Protein AF-A0A060Z4B2-F1 (afdb_monomer)

pLDDT: mean 85.45, std 18.19, range [28.41, 98.31]

Radius of gyration: 19.29 Å; Cα contacts (8 Å, |Δi|>4): 105; chains: 1; bounding box: 52×43×46 Å

Structure (mmCIF, N/CA/C/O backbone):
data_AF-A0A060Z4B2-F1
#
_entry.id   AF-A0A060Z4B2-F1
#
loop_
_atom_site.group_PDB
_atom_site.id
_atom_site.type_symbol
_atom_site.label_atom_id
_atom_site.label_alt_id
_atom_site.label_comp_id
_atom_site.label_asym_id
_atom_site.label_entity_id
_atom_site.label_seq_id
_atom_site.pdbx_PDB_ins_code
_atom_site.Cartn_x
_atom_site.Cartn_y
_atom_site.Cartn_z
_atom_site.occupancy
_atom_site.B_iso_or_equiv
_atom_site.auth_seq_id
_atom_site.auth_comp_id
_atom_site.auth_asym_id
_atom_site.auth_atom_id
_atom_site.pdbx_PDB_model_num
ATOM 1 N N . LEU A 1 1 ? -1.018 -20.089 -3.633 1.00 40.84 1 LEU A N 1
ATOM 2 C CA . LEU A 1 1 ? -1.561 -18.745 -3.325 1.00 40.84 1 LEU A CA 1
ATOM 3 C C . LEU A 1 1 ? -2.873 -18.475 -4.065 1.00 40.84 1 LEU A C 1
ATOM 5 O O . LEU A 1 1 ? -3.858 -18.215 -3.395 1.00 40.84 1 LEU A O 1
ATOM 9 N N . PHE A 1 2 ? -2.927 -18.640 -5.394 1.00 32.12 2 PHE A N 1
ATOM 10 C CA . PHE A 1 2 ? -4.168 -18.515 -6.182 1.00 32.12 2 PHE A CA 1
ATOM 11 C C . PHE A 1 2 ? -5.343 -19.330 -5.657 1.00 32.12 2 PHE A C 1
ATOM 13 O O . PHE A 1 2 ? -6.382 -18.776 -5.331 1.00 32.12 2 PHE A O 1
ATOM 20 N N . LEU A 1 3 ? -5.142 -20.640 -5.493 1.00 32.97 3 LEU A N 1
ATOM 21 C CA . LEU A 1 3 ? -6.182 -21.538 -4.997 1.00 32.97 3 LEU A CA 1
ATOM 22 C C . LEU A 1 3 ? -6.679 -21.162 -3.592 1.00 32.97 3 LEU A C 1
ATOM 24 O O . LEU A 1 3 ? -7.850 -21.342 -3.301 1.00 32.97 3 LEU A O 1
ATOM 28 N N . LEU A 1 4 ? -5.833 -20.584 -2.736 1.00 36.91 4 LEU A N 1
ATOM 29 C CA . LEU A 1 4 ? -6.215 -20.188 -1.374 1.00 36.91 4 LEU A CA 1
ATOM 30 C C . LEU A 1 4 ? -7.087 -18.926 -1.352 1.00 36.91 4 LEU A C 1
ATOM 32 O O . LEU A 1 4 ? -8.043 -18.852 -0.582 1.00 36.91 4 LEU A O 1
ATOM 36 N N . VAL A 1 5 ? -6.797 -17.966 -2.232 1.00 39.81 5 VAL A N 1
ATOM 37 C CA . VAL A 1 5 ? -7.572 -16.725 -2.366 1.00 39.81 5 VAL A CA 1
ATOM 38 C C . VAL A 1 5 ? -8.927 -17.001 -3.026 1.00 39.81 5 VAL A C 1
ATOM 40 O O . VAL A 1 5 ? -9.944 -16.480 -2.573 1.00 39.81 5 VAL A O 1
ATOM 43 N N . THR A 1 6 ? -8.974 -17.884 -4.031 1.00 36.22 6 THR A N 1
ATOM 44 C CA . THR A 1 6 ? -10.234 -18.300 -4.667 1.00 36.22 6 THR A CA 1
ATOM 45 C C . THR A 1 6 ? -11.096 -19.155 -3.730 1.00 36.22 6 THR A C 1
ATOM 47 O O . THR A 1 6 ? -12.304 -18.950 -3.674 1.00 36.22 6 THR A O 1
ATOM 50 N N . VAL A 1 7 ? -10.510 -20.054 -2.927 1.00 34.16 7 VAL A N 1
ATOM 51 C CA . VAL A 1 7 ? -11.268 -20.863 -1.948 1.00 34.16 7 VAL A CA 1
ATOM 52 C C . VAL A 1 7 ? -11.866 -20.000 -0.827 1.00 34.16 7 VAL A C 1
ATOM 54 O O . VAL A 1 7 ? -13.006 -20.239 -0.433 1.00 34.16 7 VAL A O 1
ATOM 57 N N . CYS A 1 8 ? -11.174 -18.950 -0.365 1.00 35.44 8 CYS A N 1
ATOM 58 C CA . CYS A 1 8 ? -11.722 -18.029 0.645 1.00 35.44 8 CYS A CA 1
ATOM 59 C C . CYS A 1 8 ? -12.864 -17.136 0.126 1.00 35.44 8 CYS A C 1
ATOM 61 O O . CYS A 1 8 ? -13.645 -16.633 0.925 1.00 35.44 8 CYS A O 1
ATOM 63 N N . LEU A 1 9 ? -12.981 -16.932 -1.191 1.00 37.50 9 LEU A N 1
ATOM 64 C CA . LEU A 1 9 ? -14.121 -16.227 -1.796 1.00 37.50 9 LEU A CA 1
ATOM 65 C C . LEU A 1 9 ? -15.380 -17.111 -1.889 1.00 37.50 9 LEU A C 1
ATOM 67 O O . LEU A 1 9 ? -16.488 -16.584 -1.916 1.00 37.50 9 LEU A O 1
ATOM 71 N N . TRP A 1 10 ? -15.218 -18.438 -1.923 1.00 28.41 10 TRP A N 1
ATOM 72 C CA . TRP A 1 10 ? -16.316 -19.403 -2.088 1.00 28.41 10 TRP A CA 1
ATOM 73 C C . TRP A 1 10 ? -16.794 -20.030 -0.777 1.00 28.41 10 TRP A C 1
ATOM 75 O O . TRP A 1 10 ? -17.975 -20.342 -0.622 1.00 28.41 10 TRP A O 1
ATOM 85 N N . VAL A 1 11 ? -15.896 -20.200 0.189 1.00 30.95 11 VAL A N 1
ATOM 86 C CA . VAL A 1 11 ? -16.231 -20.648 1.540 1.00 30.95 11 VAL A CA 1
ATOM 87 C C . VAL A 1 11 ? -16.300 -19.397 2.406 1.00 30.95 11 VAL A C 1
ATOM 89 O O . VAL A 1 11 ? -15.357 -18.621 2.385 1.00 30.95 11 VAL A O 1
ATOM 92 N N . LYS A 1 12 ? -17.380 -19.189 3.172 1.00 37.91 12 LYS A N 1
ATOM 93 C CA . LYS A 1 12 ? -17.556 -18.097 4.162 1.00 37.91 12 LYS A CA 1
ATOM 94 C C . LYS A 1 12 ? -16.537 -18.165 5.327 1.00 37.91 12 LYS A C 1
ATOM 96 O O . LYS A 1 12 ? -16.903 -18.071 6.495 1.00 37.91 12 LYS A O 1
ATOM 101 N N . LEU A 1 13 ? -15.265 -18.391 5.031 1.00 40.25 13 LEU A N 1
ATOM 102 C CA . LEU A 1 13 ? -14.133 -18.274 5.931 1.00 40.25 13 LEU A CA 1
ATOM 103 C C . LEU A 1 13 ? -13.640 -16.823 5.871 1.00 40.25 13 LEU A C 1
ATOM 105 O O . LEU A 1 13 ? -13.648 -16.220 4.796 1.00 40.25 13 LEU A O 1
ATOM 109 N N . PRO A 1 14 ? -13.216 -16.230 6.996 1.00 45.69 14 PRO A N 1
ATOM 110 C CA . PRO A 1 14 ? -12.695 -14.873 6.988 1.00 45.69 14 PRO A CA 1
ATOM 111 C C . PRO A 1 14 ? -11.425 -14.815 6.125 1.00 45.69 14 PRO A C 1
ATOM 113 O O . PRO A 1 14 ? -10.350 -15.245 6.542 1.00 45.69 14 PRO A O 1
ATOM 116 N N . VAL A 1 15 ? -11.566 -14.237 4.924 1.00 53.16 15 VAL A N 1
ATOM 117 C CA . VAL A 1 15 ? -10.529 -13.979 3.898 1.00 53.16 15 VAL A CA 1
ATOM 118 C C . VAL A 1 15 ? -9.260 -13.340 4.489 1.00 53.16 15 VAL A C 1
ATOM 120 O O . VAL A 1 15 ? -8.165 -13.455 3.943 1.00 53.16 15 VAL A O 1
ATOM 123 N N . PHE A 1 16 ? -9.389 -12.700 5.649 1.00 49.31 16 PHE A N 1
ATOM 124 C CA . PHE A 1 16 ? -8.360 -11.908 6.314 1.00 49.31 16 PHE A CA 1
ATOM 125 C C . PHE A 1 16 ? -7.157 -12.706 6.832 1.00 49.31 16 PHE A C 1
ATOM 127 O O . PHE A 1 16 ? -6.102 -12.115 7.035 1.00 49.31 16 PHE A O 1
ATOM 134 N N . CYS A 1 17 ? -7.273 -14.026 7.015 1.00 48.47 17 CYS A N 1
ATOM 135 C CA . CYS A 1 17 ? -6.160 -14.866 7.482 1.00 48.47 17 CYS A CA 1
ATOM 136 C C . CYS A 1 17 ? -5.152 -15.227 6.368 1.00 48.47 17 CYS A C 1
ATOM 138 O O . CYS A 1 17 ? -4.043 -15.668 6.662 1.00 48.47 17 CYS A O 1
ATOM 140 N N . CYS A 1 18 ? -5.502 -15.025 5.092 1.00 59.84 18 CYS A N 1
ATOM 141 C CA . CYS A 1 18 ? -4.702 -15.483 3.947 1.00 59.84 18 CYS A CA 1
ATOM 142 C C . CYS A 1 18 ? -4.206 -14.344 3.040 1.00 59.84 18 CYS A C 1
ATOM 144 O O . CYS A 1 18 ? -3.914 -14.565 1.863 1.00 59.84 18 CYS A O 1
ATOM 146 N N . LEU A 1 19 ? -4.126 -13.124 3.573 1.00 70.75 19 LEU A N 1
ATOM 147 C CA . LEU A 1 19 ? -3.601 -11.960 2.861 1.00 70.75 19 LEU A CA 1
ATOM 148 C C . LEU A 1 19 ? -2.066 -11.915 2.934 1.00 70.75 19 LEU A C 1
ATOM 150 O O . LEU A 1 19 ? -1.449 -12.570 3.768 1.00 70.75 19 LEU A O 1
ATOM 154 N N . GLY A 1 20 ? -1.444 -11.151 2.030 1.00 77.50 20 GLY A N 1
ATOM 155 C CA . GLY A 1 20 ? 0.018 -11.116 1.878 1.00 77.50 20 GLY A CA 1
ATOM 156 C C . GLY A 1 20 ? 0.795 -10.549 3.075 1.00 77.50 20 GLY A C 1
ATOM 157 O O . GLY A 1 20 ? 2.000 -10.759 3.149 1.00 77.50 20 GLY A O 1
ATOM 158 N N . ASP A 1 21 ? 0.121 -9.865 4.004 1.00 86.31 21 ASP A N 1
ATOM 159 C CA . ASP A 1 21 ? 0.683 -9.366 5.262 1.00 86.31 21 ASP A CA 1
ATOM 160 C C . ASP A 1 21 ? -0.133 -9.908 6.446 1.00 86.31 21 ASP A C 1
ATOM 162 O O . ASP A 1 21 ? -1.367 -9.889 6.422 1.00 86.31 21 ASP A O 1
ATOM 166 N N . SER A 1 22 ? 0.549 -10.382 7.493 1.00 87.06 22 SER A N 1
ATOM 167 C CA . SER A 1 22 ? -0.085 -11.017 8.658 1.00 87.06 22 SER A CA 1
ATOM 168 C C . SER A 1 22 ? -0.917 -10.057 9.513 1.00 87.06 22 SER A C 1
ATOM 170 O O . SER A 1 22 ? -1.728 -10.504 10.326 1.00 87.06 22 SER A O 1
ATOM 172 N N . ARG A 1 23 ? -0.755 -8.744 9.325 1.00 87.62 23 ARG A N 1
ATOM 173 C CA . ARG A 1 23 ? -1.467 -7.692 10.063 1.00 87.62 23 ARG A CA 1
ATOM 174 C C . ARG A 1 23 ? -2.676 -7.164 9.304 1.00 87.62 23 ARG A C 1
ATOM 176 O O . ARG A 1 23 ? -3.317 -6.225 9.760 1.00 87.62 23 ARG A O 1
ATOM 183 N N . ALA A 1 24 ? -3.051 -7.770 8.179 1.00 86.88 24 ALA A N 1
ATOM 184 C CA . ALA A 1 24 ? -4.198 -7.308 7.402 1.00 86.88 24 ALA A CA 1
ATOM 185 C C . ALA A 1 24 ? -5.521 -7.268 8.204 1.00 86.88 24 ALA A C 1
ATOM 187 O O . ALA A 1 24 ? -6.419 -6.507 7.856 1.00 86.88 24 ALA A O 1
ATOM 188 N N . ASN A 1 25 ? -5.632 -8.047 9.290 1.00 88.88 25 ASN A N 1
ATOM 189 C CA . ASN A 1 25 ? -6.767 -8.052 10.223 1.00 88.88 25 ASN A CA 1
ATOM 190 C C . ASN A 1 25 ? -6.600 -7.093 11.427 1.00 88.88 25 ASN A C 1
ATOM 192 O O . ASN A 1 25 ? -7.391 -7.157 12.357 1.00 88.88 25 ASN A O 1
ATOM 196 N N . GLU A 1 26 ? -5.582 -6.232 11.479 1.00 90.25 26 GLU A N 1
ATOM 197 C CA . GLU A 1 26 ? -5.300 -5.425 12.679 1.00 90.25 26 GLU A CA 1
ATOM 198 C C . GLU A 1 26 ? -6.432 -4.449 13.016 1.00 90.25 26 GLU A C 1
ATOM 200 O O . GLU A 1 26 ? -6.881 -4.409 14.157 1.00 90.25 26 GLU A O 1
ATOM 205 N N . HIS A 1 27 ? -6.959 -3.723 12.028 1.00 89.69 27 HIS A N 1
ATOM 206 C CA . HIS A 1 27 ? -8.150 -2.890 12.191 1.00 89.69 27 HIS A CA 1
ATOM 207 C C . HIS A 1 27 ? -8.994 -2.862 10.911 1.00 89.69 27 HIS A C 1
ATOM 209 O O . HIS A 1 27 ? -8.518 -3.177 9.818 1.00 89.69 27 HIS A O 1
ATOM 215 N N . LEU A 1 28 ? -10.257 -2.439 11.032 1.00 90.12 28 LEU A N 1
ATOM 216 C CA . LEU A 1 28 ? -11.242 -2.490 9.939 1.00 90.12 28 LEU A CA 1
ATOM 217 C C . LEU A 1 28 ? -10.811 -1.728 8.670 1.00 90.12 28 LEU A C 1
ATOM 219 O O . LEU A 1 28 ? -11.155 -2.132 7.563 1.00 90.12 28 LEU A O 1
ATOM 223 N N . GLY A 1 29 ? -10.036 -0.649 8.819 1.00 89.06 29 GLY A N 1
ATOM 224 C CA . GLY A 1 29 ? -9.513 0.128 7.691 1.00 89.06 29 GLY A CA 1
ATOM 225 C C . GLY A 1 29 ? -8.481 -0.642 6.861 1.00 89.06 29 GLY A C 1
ATOM 226 O O . GLY A 1 29 ? -8.557 -0.624 5.634 1.00 89.06 29 GLY A O 1
ATOM 227 N N . MET A 1 30 ? -7.576 -1.385 7.511 1.00 89.88 30 MET A N 1
ATOM 228 C CA . MET A 1 30 ? -6.622 -2.261 6.813 1.00 89.88 30 MET A CA 1
ATOM 229 C C . MET A 1 30 ? -7.347 -3.360 6.051 1.00 89.88 30 MET A C 1
ATOM 231 O O . MET A 1 30 ? -7.079 -3.582 4.871 1.00 89.88 30 MET A O 1
ATOM 235 N N . ILE A 1 31 ? -8.326 -3.988 6.699 1.00 90.31 31 ILE A N 1
ATOM 236 C CA . ILE A 1 31 ? -9.165 -5.004 6.074 1.00 90.31 31 ILE A CA 1
ATOM 237 C C . ILE A 1 31 ? -9.818 -4.465 4.790 1.00 90.31 31 ILE A C 1
ATOM 239 O O . ILE A 1 31 ? -9.761 -5.121 3.743 1.00 90.31 31 ILE A O 1
ATOM 243 N N . ALA A 1 32 ? -10.423 -3.276 4.861 1.00 90.50 32 ALA A N 1
ATOM 244 C CA . ALA A 1 32 ? -11.076 -2.642 3.721 1.00 90.50 32 ALA A CA 1
ATOM 245 C C . ALA A 1 32 ? -10.091 -2.381 2.568 1.00 90.50 32 ALA A C 1
ATOM 247 O O . ALA A 1 32 ? -10.373 -2.771 1.435 1.00 90.50 32 ALA A O 1
ATOM 248 N N . LEU A 1 33 ? -8.914 -1.805 2.847 1.00 91.88 33 LEU A N 1
ATOM 249 C CA . LEU A 1 33 ? -7.896 -1.521 1.826 1.00 91.88 33 LEU A CA 1
ATOM 250 C C . LEU A 1 33 ? -7.330 -2.794 1.183 1.00 91.88 33 LEU A C 1
ATOM 252 O O . LEU A 1 33 ? -7.224 -2.871 -0.042 1.00 91.88 33 LEU A O 1
ATOM 256 N N . HIS A 1 34 ? -7.020 -3.821 1.976 1.00 91.12 34 HIS A N 1
ATOM 257 C CA . HIS A 1 34 ? -6.568 -5.103 1.433 1.00 91.12 34 HIS A CA 1
ATOM 258 C C . HIS A 1 34 ? -7.638 -5.763 0.554 1.00 91.12 34 HIS A C 1
ATOM 260 O O . HIS A 1 34 ? -7.323 -6.291 -0.514 1.00 91.12 34 HIS A O 1
ATOM 266 N N . THR A 1 35 ? -8.904 -5.711 0.979 1.00 89.88 35 THR A N 1
ATOM 267 C CA . THR A 1 35 ? -10.029 -6.259 0.207 1.00 89.88 35 THR A CA 1
ATOM 268 C C . THR A 1 35 ? -10.232 -5.490 -1.097 1.00 89.88 35 THR A C 1
ATOM 270 O O . THR A 1 35 ? -10.461 -6.109 -2.136 1.00 89.88 35 THR A O 1
ATOM 273 N N . LEU A 1 36 ? -10.099 -4.161 -1.069 1.00 93.44 36 LEU A N 1
ATOM 274 C CA . LEU A 1 36 ? -10.180 -3.309 -2.255 1.00 93.44 36 LEU A CA 1
ATOM 275 C C . LEU A 1 36 ? -9.119 -3.695 -3.291 1.00 93.44 36 LEU A C 1
ATOM 277 O O . LEU A 1 36 ? -9.459 -3.965 -4.440 1.00 93.44 36 LEU A O 1
ATOM 281 N N . PHE A 1 37 ? -7.849 -3.788 -2.889 1.00 93.38 37 PHE A N 1
ATOM 282 C CA . PHE A 1 37 ? -6.772 -4.143 -3.816 1.00 93.38 37 PHE A CA 1
ATOM 283 C C . PHE A 1 37 ? -6.863 -5.578 -4.332 1.00 93.38 37 PHE A C 1
ATOM 285 O O . PHE A 1 37 ? -6.507 -5.837 -5.481 1.00 93.38 37 PHE A O 1
ATOM 292 N N . LEU A 1 38 ? -7.386 -6.502 -3.524 1.00 93.19 38 LEU A N 1
ATOM 293 C CA . LEU A 1 38 ? -7.689 -7.853 -3.985 1.00 93.19 38 LEU A CA 1
ATOM 294 C C . LEU A 1 38 ? -8.777 -7.849 -5.072 1.00 93.19 38 LEU A C 1
ATOM 296 O O . LEU A 1 38 ? -8.619 -8.502 -6.105 1.00 93.19 38 LEU A O 1
ATOM 300 N N . ARG A 1 39 ? -9.876 -7.115 -4.854 1.00 94.38 39 ARG A N 1
ATOM 301 C CA . ARG A 1 39 ? -10.962 -6.989 -5.839 1.00 94.38 39 ARG A CA 1
ATOM 302 C C . ARG A 1 39 ? -10.464 -6.336 -7.126 1.00 94.38 39 ARG A C 1
ATOM 304 O O . ARG A 1 39 ? -10.778 -6.834 -8.202 1.00 94.38 39 ARG A O 1
ATOM 311 N N . GLU A 1 40 ? -9.649 -5.289 -7.019 1.00 96.94 40 GLU A N 1
ATOM 312 C CA . GLU A 1 40 ? -9.087 -4.612 -8.189 1.00 96.94 40 GLU A CA 1
ATOM 313 C C . GLU A 1 40 ? -8.141 -5.518 -8.981 1.00 96.94 40 GLU A C 1
ATOM 315 O O . GLU A 1 40 ? -8.236 -5.581 -10.204 1.00 96.94 40 GLU A O 1
ATOM 320 N N . HIS A 1 41 ? -7.301 -6.306 -8.307 1.00 96.56 41 HIS A N 1
ATOM 321 C CA . HIS A 1 41 ? -6.483 -7.313 -8.979 1.00 96.56 41 HIS A CA 1
ATOM 322 C C . HIS A 1 41 ? -7.340 -8.306 -9.782 1.00 96.56 41 HIS A C 1
ATOM 324 O O . HIS A 1 41 ? -7.055 -8.561 -10.950 1.00 96.56 41 HIS A O 1
ATOM 330 N N . ASN A 1 42 ? -8.421 -8.827 -9.193 1.00 95.88 42 ASN A N 1
ATOM 331 C CA . ASN A 1 42 ? -9.319 -9.761 -9.881 1.00 95.88 42 ASN A CA 1
ATOM 332 C C . ASN A 1 42 ? -10.085 -9.098 -11.040 1.00 95.88 42 ASN A C 1
ATOM 334 O O . ASN A 1 42 ? -10.309 -9.736 -12.075 1.00 95.88 42 ASN A O 1
ATOM 338 N N . ARG A 1 43 ? -10.458 -7.819 -10.893 1.00 97.94 43 ARG A N 1
ATOM 339 C CA . ARG A 1 43 ? -11.051 -7.026 -11.976 1.00 97.94 43 ARG A CA 1
ATOM 340 C C . ARG A 1 43 ? -10.065 -6.899 -13.137 1.00 97.94 43 ARG A C 1
ATOM 342 O O . ARG A 1 43 ? -10.428 -7.215 -14.264 1.00 97.94 43 ARG A O 1
ATOM 349 N N . LEU A 1 44 ? -8.809 -6.539 -12.857 1.00 97.75 44 LEU A N 1
ATOM 350 C CA . LEU A 1 44 ? -7.745 -6.443 -13.863 1.00 97.75 44 LEU A CA 1
ATOM 351 C C . LEU A 1 44 ? -7.486 -7.780 -14.562 1.00 97.75 44 LEU A C 1
ATOM 353 O O . LEU A 1 44 ? -7.395 -7.804 -15.783 1.00 97.75 44 LEU A O 1
ATOM 357 N N . VAL A 1 45 ? -7.416 -8.894 -13.825 1.00 97.81 45 VAL A N 1
ATOM 358 C CA . VAL A 1 45 ? -7.291 -10.238 -14.420 1.00 97.81 45 VAL A CA 1
ATOM 359 C C . VAL A 1 45 ? -8.434 -10.518 -15.401 1.00 97.81 45 VAL A C 1
ATO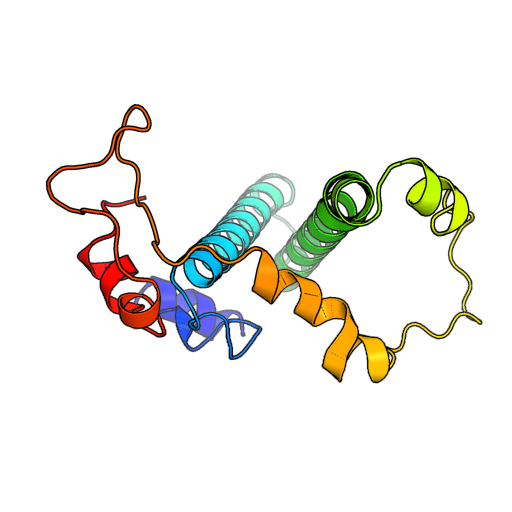M 361 O O . VAL A 1 45 ? -8.187 -11.019 -16.496 1.00 97.81 45 VAL A O 1
ATOM 364 N N . SER A 1 46 ?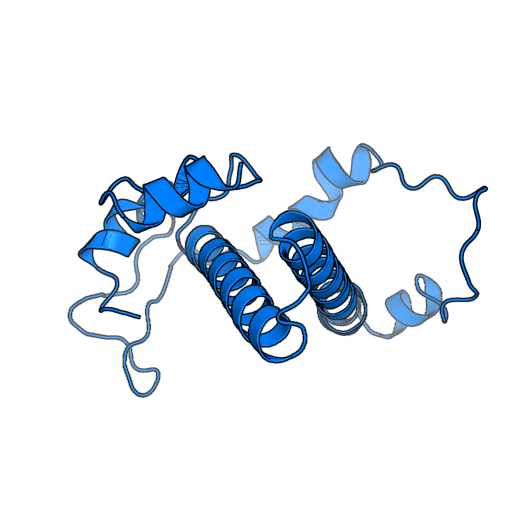 -9.670 -10.170 -15.031 1.00 97.69 46 SER A N 1
ATOM 365 C CA . SER A 1 46 ? -10.847 -10.388 -15.881 1.00 97.69 46 SER A CA 1
ATOM 366 C C . SER A 1 46 ? -10.779 -9.554 -17.165 1.00 97.69 46 SER A C 1
ATOM 368 O O . SER A 1 46 ? -10.951 -10.095 -18.254 1.00 97.69 46 SER A O 1
ATOM 370 N N . GLU A 1 47 ? -10.445 -8.266 -17.056 1.00 98.31 47 GLU A N 1
ATOM 371 C CA . GLU A 1 47 ? -10.278 -7.373 -18.213 1.00 98.31 47 GLU A CA 1
ATOM 372 C C . GLU A 1 47 ? -9.125 -7.819 -19.127 1.00 98.31 47 GLU A C 1
ATOM 374 O O . GLU A 1 47 ? -9.265 -7.873 -20.349 1.00 98.31 47 GLU A O 1
ATOM 379 N N . LEU A 1 48 ? -7.982 -8.203 -18.547 1.00 98.06 48 LEU A N 1
ATOM 380 C CA . LEU A 1 48 ? -6.829 -8.683 -19.310 1.00 98.06 48 LEU A CA 1
ATOM 381 C C . LEU A 1 48 ? -7.132 -9.989 -20.046 1.00 98.06 48 LEU A C 1
ATOM 383 O O . LEU A 1 48 ? -6.625 -10.179 -21.150 1.00 98.06 48 LEU A O 1
ATOM 387 N N . HIS A 1 49 ? -7.961 -10.863 -19.472 1.00 97.62 49 HIS A N 1
ATOM 388 C CA . HIS A 1 49 ? -8.389 -12.095 -20.129 1.00 97.62 49 HIS A CA 1
ATOM 389 C C . HIS A 1 49 ? -9.303 -11.815 -21.327 1.00 97.62 49 HIS A C 1
ATOM 391 O O . HIS A 1 49 ? -9.138 -12.442 -22.372 1.00 97.62 49 HIS A O 1
ATOM 397 N N . LEU A 1 50 ? -10.218 -10.846 -21.207 1.00 97.94 50 LEU A N 1
ATOM 398 C CA . LEU A 1 50 ? -11.071 -10.423 -22.323 1.00 97.94 50 LEU A CA 1
ATOM 399 C C . LEU A 1 50 ? -10.247 -9.842 -23.480 1.00 97.94 50 LEU A C 1
ATOM 401 O O . LEU A 1 50 ? -10.518 -10.146 -24.640 1.00 97.94 50 LEU A O 1
ATOM 405 N N . LEU A 1 51 ? -9.224 -9.041 -23.168 1.00 98.06 51 LEU A N 1
ATOM 406 C CA . LEU A 1 51 ? -8.325 -8.455 -24.167 1.00 98.06 51 LEU A CA 1
ATOM 407 C C . LEU A 1 51 ? -7.350 -9.480 -24.763 1.00 98.06 51 LEU A C 1
ATO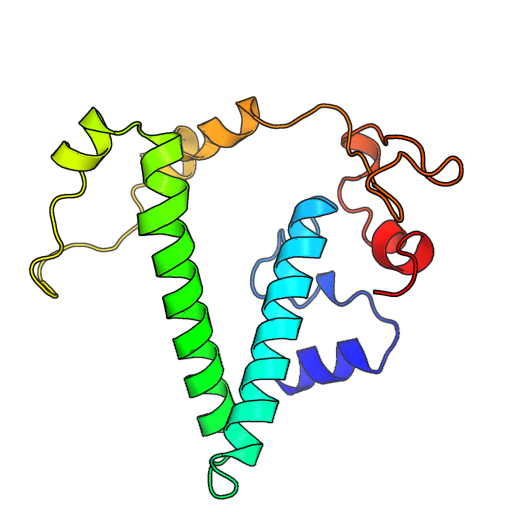M 409 O O . LEU A 1 51 ? -7.031 -9.414 -25.949 1.00 98.06 51 LEU A O 1
ATOM 413 N N . ASN A 1 52 ? -6.887 -10.435 -23.955 1.00 97.69 52 ASN A N 1
ATOM 414 C CA . ASN A 1 52 ? -5.902 -11.441 -24.342 1.00 97.69 52 ASN A CA 1
ATOM 415 C C . ASN A 1 52 ? -6.382 -12.859 -23.984 1.00 97.69 52 ASN A C 1
ATOM 417 O O . ASN A 1 52 ? -5.835 -13.484 -23.069 1.00 97.69 52 ASN A O 1
ATOM 421 N N . PRO A 1 53 ? -7.340 -13.437 -24.738 1.00 96.88 53 PRO A N 1
ATOM 422 C CA . PRO A 1 53 ? -7.876 -14.769 -24.433 1.00 96.88 53 PRO A CA 1
ATOM 423 C C . PRO A 1 53 ? -6.836 -15.897 -24.510 1.00 96.88 53 PRO A C 1
ATOM 425 O O . PRO A 1 53 ? -7.047 -16.981 -23.978 1.00 96.88 53 PRO A O 1
ATOM 428 N N . HIS A 1 54 ? -5.714 -15.645 -25.189 1.00 97.62 54 HIS A N 1
ATOM 429 C CA . HIS A 1 54 ? -4.609 -16.582 -25.376 1.00 97.62 54 HIS A CA 1
ATOM 430 C C . HIS A 1 54 ? -3.621 -16.615 -24.197 1.00 97.62 54 HIS A C 1
ATOM 432 O O . HIS A 1 54 ? -2.737 -17.472 -24.175 1.00 97.62 54 HIS A O 1
ATOM 438 N N . TRP A 1 55 ? -3.719 -15.688 -23.237 1.00 98.12 55 TRP A N 1
ATOM 439 C CA . TRP A 1 55 ? -2.833 -15.677 -22.074 1.00 98.12 55 TRP A CA 1
ATOM 440 C C . TRP A 1 55 ? -3.174 -16.796 -21.095 1.00 98.12 55 TRP A C 1
ATOM 442 O O . TRP A 1 55 ? -4.339 -17.089 -20.826 1.00 98.12 55 TRP A O 1
ATOM 452 N N . SER A 1 56 ? -2.132 -17.401 -20.523 1.00 97.56 56 SER A N 1
ATOM 453 C CA . SER A 1 56 ? -2.296 -18.379 -19.453 1.00 97.56 56 SER A CA 1
ATOM 454 C C . SER A 1 56 ? -2.740 -17.694 -18.149 1.00 97.56 56 SER A C 1
ATOM 456 O O . SER A 1 56 ? -2.491 -16.497 -17.958 1.00 97.56 56 SER A O 1
ATOM 458 N N . PRO A 1 57 ? -3.339 -18.443 -17.205 1.00 95.56 57 PRO A N 1
ATOM 459 C CA . PRO A 1 57 ? -3.676 -17.916 -15.882 1.00 95.56 57 PRO A CA 1
ATOM 460 C C . PRO A 1 57 ? -2.478 -17.300 -15.140 1.00 95.56 57 PRO A C 1
ATOM 462 O O . PRO A 1 57 ? -2.624 -16.273 -14.478 1.00 95.56 57 PRO A O 1
ATOM 465 N N . ASP A 1 58 ? -1.285 -17.885 -15.287 1.00 96.31 58 ASP A N 1
ATOM 466 C CA . ASP A 1 58 ? -0.062 -17.371 -14.662 1.00 96.31 58 ASP A CA 1
ATOM 467 C C . ASP A 1 58 ? 0.369 -16.030 -15.266 1.00 96.31 58 ASP A C 1
ATOM 469 O O . ASP A 1 58 ? 0.752 -15.116 -14.534 1.00 96.31 58 ASP A O 1
ATOM 473 N N . THR A 1 59 ? 0.270 -15.875 -16.590 1.00 97.50 59 THR A N 1
ATOM 474 C CA . THR A 1 59 ? 0.557 -14.597 -17.254 1.00 97.50 59 THR A CA 1
ATOM 475 C C . THR A 1 59 ? -0.430 -13.522 -16.805 1.00 97.50 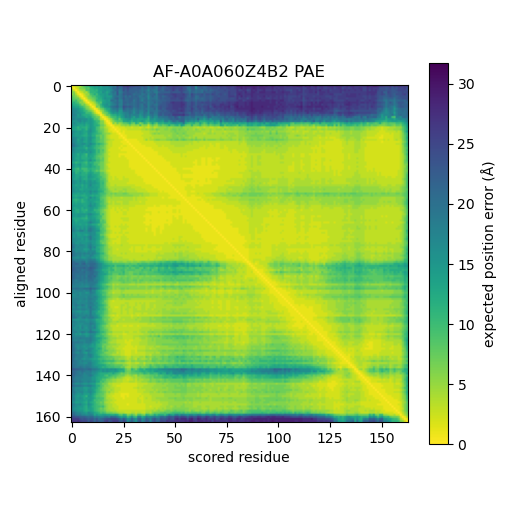59 THR A C 1
ATOM 477 O O . THR A 1 59 ? -0.007 -12.437 -16.408 1.00 97.50 59 THR A O 1
ATOM 480 N N . LEU A 1 60 ? -1.729 -13.839 -16.782 1.00 97.56 60 LEU A N 1
ATOM 481 C CA . LEU A 1 60 ? -2.772 -12.913 -16.327 1.00 97.56 60 LEU A CA 1
ATOM 482 C C . LEU A 1 60 ? -2.514 -12.415 -14.902 1.00 97.56 60 LEU A C 1
ATOM 484 O O . LEU A 1 60 ? -2.624 -11.219 -14.630 1.00 97.56 60 LEU A O 1
ATOM 488 N N . TYR A 1 61 ? -2.110 -13.314 -14.003 1.00 96.69 61 TYR A N 1
ATOM 489 C CA . TYR A 1 61 ? -1.734 -12.940 -12.646 1.00 96.69 61 TYR A CA 1
ATOM 490 C C . TYR A 1 61 ? -0.576 -11.962 -12.588 1.00 96.69 61 TYR A C 1
ATOM 492 O O . TYR A 1 61 ? -0.658 -10.957 -11.884 1.00 96.69 61 TYR A O 1
ATOM 500 N N . GLN A 1 62 ? 0.534 -12.295 -13.252 1.00 98.06 62 GLN A N 1
ATOM 501 C CA . GLN A 1 62 ? 1.753 -11.508 -13.129 1.00 98.06 62 GLN A CA 1
ATOM 502 C C . GLN A 1 62 ? 1.550 -10.126 -13.745 1.00 98.06 62 GLN A C 1
ATOM 504 O O . GLN A 1 62 ? 1.999 -9.145 -13.156 1.00 98.06 62 GLN A O 1
ATOM 509 N N . GLU A 1 63 ? 0.801 -10.022 -14.846 1.00 98.31 63 GLU A N 1
ATOM 510 C CA . GLU A 1 63 ? 0.458 -8.732 -15.448 1.00 98.31 63 GLU A CA 1
ATOM 511 C C . GLU A 1 63 ? -0.463 -7.905 -14.541 1.00 98.31 63 GLU A C 1
ATOM 513 O O . GLU A 1 63 ? -0.154 -6.750 -14.238 1.00 98.31 63 GLU A O 1
ATOM 518 N N . ALA A 1 64 ? -1.527 -8.495 -13.987 1.00 97.88 64 ALA A N 1
ATOM 519 C CA . ALA A 1 64 ? -2.374 -7.790 -13.024 1.00 97.88 64 ALA A CA 1
ATOM 520 C C . ALA A 1 64 ? -1.597 -7.391 -11.751 1.00 97.88 64 ALA A C 1
ATOM 522 O O . ALA A 1 64 ? -1.779 -6.295 -11.220 1.00 97.88 64 ALA A O 1
ATOM 523 N N . ARG A 1 65 ? -0.689 -8.243 -11.258 1.00 96.88 65 ARG A N 1
ATOM 524 C CA . ARG A 1 65 ? 0.188 -7.949 -10.110 1.00 96.88 65 ARG A CA 1
ATOM 525 C C . ARG A 1 65 ? 1.161 -6.811 -10.421 1.00 96.88 65 ARG A C 1
ATOM 527 O O . ARG A 1 65 ? 1.379 -5.958 -9.562 1.00 96.88 65 ARG A O 1
ATOM 534 N N . LYS A 1 66 ? 1.730 -6.786 -11.627 1.00 97.88 66 LYS A N 1
ATOM 535 C CA . LYS A 1 66 ? 2.636 -5.734 -12.106 1.00 97.88 66 LYS A CA 1
ATOM 536 C C . LYS A 1 66 ? 1.924 -4.384 -12.174 1.00 97.88 66 LYS A C 1
ATOM 538 O O . LYS A 1 66 ? 2.454 -3.406 -11.650 1.00 97.88 66 LYS A O 1
ATOM 543 N N . ILE A 1 67 ? 0.708 -4.345 -12.723 1.00 98.31 67 ILE A N 1
ATOM 544 C CA . ILE A 1 67 ? -0.129 -3.134 -12.751 1.00 98.31 67 ILE A CA 1
ATOM 545 C C . ILE A 1 67 ? -0.438 -2.663 -11.326 1.00 98.31 67 ILE A C 1
ATOM 547 O O . ILE A 1 67 ? -0.217 -1.497 -11.010 1.00 98.31 67 ILE A O 1
ATOM 551 N N . MET A 1 68 ? -0.869 -3.562 -10.434 1.00 97.56 68 MET A N 1
ATOM 552 C CA . MET A 1 68 ? -1.140 -3.207 -9.035 1.00 97.56 68 MET A CA 1
ATOM 553 C C . MET A 1 68 ? 0.095 -2.671 -8.298 1.00 97.56 68 MET A C 1
ATOM 555 O O . MET A 1 68 ? -0.033 -1.761 -7.478 1.00 97.56 68 MET A O 1
ATOM 559 N N . GLY A 1 69 ? 1.284 -3.204 -8.599 1.00 96.44 69 GLY A N 1
ATOM 560 C CA . GLY A 1 69 ? 2.552 -2.683 -8.089 1.00 96.44 69 GLY A CA 1
ATOM 561 C C . GLY A 1 69 ? 2.822 -1.250 -8.555 1.00 96.44 69 GLY A C 1
ATOM 562 O O . GLY A 1 69 ? 3.155 -0.399 -7.732 1.00 96.44 69 GLY A O 1
ATOM 563 N N . ALA A 1 70 ? 2.604 -0.965 -9.841 1.00 97.88 70 ALA A N 1
ATOM 564 C CA . ALA A 1 70 ? 2.743 0.382 -10.395 1.00 97.88 70 ALA A CA 1
ATOM 565 C C . ALA A 1 70 ? 1.728 1.366 -9.787 1.00 97.88 70 ALA A C 1
ATOM 567 O O . ALA A 1 70 ? 2.105 2.464 -9.386 1.00 97.88 70 ALA A O 1
ATOM 568 N N . VAL A 1 71 ? 0.462 0.959 -9.632 1.00 97.62 71 VAL A N 1
ATOM 569 C CA . VAL A 1 71 ? -0.571 1.772 -8.965 1.00 97.62 71 VAL A CA 1
ATOM 570 C C . VAL A 1 71 ? -0.156 2.112 -7.533 1.00 97.62 71 VAL A C 1
ATOM 572 O O . VAL A 1 71 ? -0.239 3.271 -7.136 1.00 97.62 71 VAL A O 1
ATOM 575 N N . HIS A 1 72 ? 0.343 1.135 -6.767 1.00 95.81 72 HIS A N 1
ATOM 576 C CA . HIS A 1 72 ? 0.857 1.391 -5.418 1.00 95.81 72 HIS A CA 1
ATOM 577 C C . HIS A 1 72 ? 1.995 2.413 -5.421 1.00 95.81 72 HIS A C 1
ATOM 579 O O . HIS A 1 72 ? 1.977 3.340 -4.617 1.00 95.81 72 HIS A O 1
ATOM 585 N N . GLN A 1 73 ? 2.959 2.273 -6.334 1.00 96.12 73 GLN A N 1
ATOM 586 C CA . GLN A 1 73 ? 4.076 3.210 -6.446 1.00 96.12 73 GLN A CA 1
ATOM 587 C C . GLN A 1 73 ? 3.596 4.628 -6.772 1.00 96.12 73 GLN A C 1
ATOM 589 O O . GLN A 1 73 ? 4.022 5.561 -6.098 1.00 96.12 73 GLN A O 1
ATOM 594 N N . ILE A 1 74 ? 2.676 4.795 -7.726 1.00 96.50 74 ILE A N 1
ATOM 595 C CA . ILE A 1 74 ? 2.108 6.106 -8.082 1.00 96.50 74 ILE A CA 1
ATOM 596 C C . ILE A 1 74 ? 1.394 6.726 -6.875 1.00 96.50 74 ILE A C 1
ATOM 598 O O . ILE A 1 74 ? 1.698 7.853 -6.485 1.00 96.50 74 ILE A O 1
ATOM 602 N N . LEU A 1 75 ? 0.504 5.974 -6.215 1.00 96.62 75 LEU A N 1
ATOM 603 C CA . LEU A 1 75 ? -0.190 6.446 -5.011 1.00 96.62 75 LEU A CA 1
ATOM 604 C C . LEU A 1 75 ? 0.801 6.859 -3.909 1.00 96.62 75 LEU A C 1
ATOM 606 O O . LEU A 1 75 ? 0.597 7.869 -3.234 1.00 96.62 75 LEU A O 1
ATOM 610 N N . THR A 1 76 ? 1.886 6.110 -3.721 1.00 94.31 76 THR A N 1
ATOM 611 C CA . THR A 1 76 ? 2.897 6.432 -2.712 1.00 94.31 76 THR A CA 1
ATOM 612 C C . THR A 1 76 ? 3.703 7.678 -3.082 1.00 94.31 76 THR A C 1
ATOM 614 O O . THR A 1 76 ? 3.765 8.614 -2.283 1.00 94.31 76 THR A O 1
ATOM 617 N N . TRP A 1 77 ? 4.305 7.711 -4.269 1.00 92.94 77 TRP A N 1
ATOM 618 C CA . TRP A 1 77 ? 5.260 8.749 -4.664 1.00 92.94 77 TRP A CA 1
ATOM 619 C C . TRP A 1 77 ? 4.597 10.063 -5.071 1.00 92.94 77 TRP A C 1
ATOM 621 O O . TRP A 1 77 ? 5.080 11.124 -4.686 1.00 92.94 77 TRP A O 1
ATOM 631 N N . GLU A 1 78 ? 3.481 10.014 -5.799 1.00 91.81 78 GLU A N 1
ATOM 632 C CA . GLU A 1 78 ? 2.828 11.225 -6.315 1.00 91.81 78 GLU A CA 1
ATOM 633 C C . GLU A 1 78 ? 1.789 11.800 -5.352 1.00 91.81 78 GLU A C 1
ATOM 635 O O . GLU A 1 78 ? 1.475 12.990 -5.400 1.00 91.81 78 GLU A O 1
ATOM 640 N N . HIS A 1 79 ? 1.215 10.970 -4.478 1.00 93.06 79 HIS A N 1
ATOM 641 C CA . HIS A 1 79 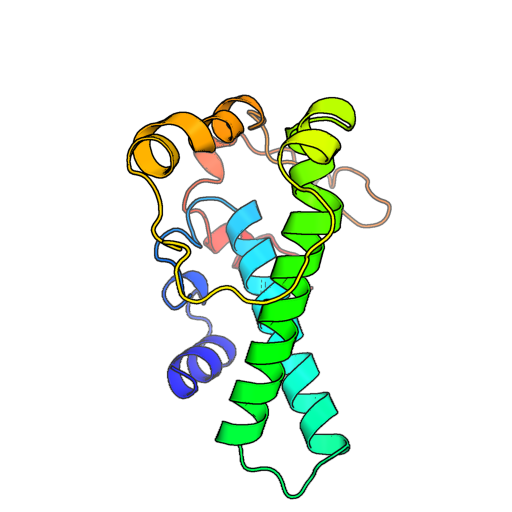? 0.075 11.383 -3.662 1.00 93.06 79 HIS A CA 1
ATOM 642 C C . HIS A 1 79 ? 0.342 11.320 -2.160 1.00 93.06 79 HIS A C 1
ATOM 644 O O . HIS A 1 79 ? -0.040 12.248 -1.442 1.00 93.06 79 HIS A O 1
ATOM 650 N N . TYR A 1 80 ? 0.961 10.261 -1.653 1.00 93.75 80 TYR A N 1
ATOM 651 C CA . TYR A 1 80 ? 1.137 10.099 -0.213 1.00 93.75 80 TYR A CA 1
ATOM 652 C C . TYR A 1 80 ? 2.347 10.877 0.317 1.00 93.75 80 TYR A C 1
ATOM 654 O O . TYR A 1 80 ? 2.187 11.747 1.174 1.00 93.75 80 TYR A O 1
ATOM 662 N N . LEU A 1 81 ? 3.545 10.612 -0.211 1.00 93.06 81 LEU A N 1
ATOM 663 C CA . LEU A 1 81 ? 4.789 11.199 0.295 1.00 93.06 81 LEU A CA 1
ATOM 664 C C . LEU A 1 81 ? 4.811 12.738 0.247 1.00 93.06 81 LEU A C 1
ATOM 666 O O . LEU A 1 81 ? 5.194 13.323 1.263 1.00 93.06 81 LEU A O 1
ATOM 670 N N . PRO A 1 82 ? 4.322 13.421 -0.813 1.00 92.88 82 PRO A N 1
ATOM 671 C CA . PRO A 1 82 ? 4.276 14.883 -0.830 1.00 92.88 82 PRO A CA 1
ATOM 672 C C . PRO A 1 82 ? 3.422 15.482 0.292 1.00 92.88 82 PRO A C 1
ATOM 674 O O . PRO A 1 82 ? 3.767 16.521 0.852 1.00 92.88 82 PRO A O 1
ATOM 677 N N . ARG A 1 83 ? 2.329 14.805 0.670 1.00 92.62 83 ARG A N 1
ATOM 678 C CA . ARG A 1 83 ? 1.437 15.239 1.759 1.00 92.62 83 ARG A CA 1
ATOM 679 C C . ARG A 1 83 ? 2.026 14.974 3.143 1.00 92.62 83 ARG A C 1
ATOM 681 O O . ARG A 1 83 ? 1.716 15.704 4.076 1.00 92.62 83 ARG A O 1
ATOM 688 N N . VAL A 1 84 ? 2.859 13.943 3.274 1.00 92.56 84 VAL A N 1
ATOM 689 C CA . VAL A 1 84 ? 3.531 13.592 4.534 1.00 92.56 84 VAL A CA 1
ATOM 690 C C . VAL A 1 84 ? 4.746 14.482 4.790 1.00 92.56 84 VAL A C 1
ATOM 692 O O . VAL A 1 84 ? 4.934 14.951 5.908 1.00 92.56 84 VAL A O 1
ATOM 695 N N . LEU A 1 85 ? 5.576 14.704 3.769 1.00 91.56 85 LEU A N 1
ATOM 696 C CA . LEU A 1 85 ? 6.840 15.435 3.892 1.00 91.56 85 LEU A CA 1
ATOM 697 C C . LEU A 1 85 ? 6.674 16.951 3.702 1.00 91.56 85 LEU A C 1
ATOM 699 O O . LEU A 1 85 ? 7.507 17.717 4.180 1.00 91.56 85 LEU A O 1
ATOM 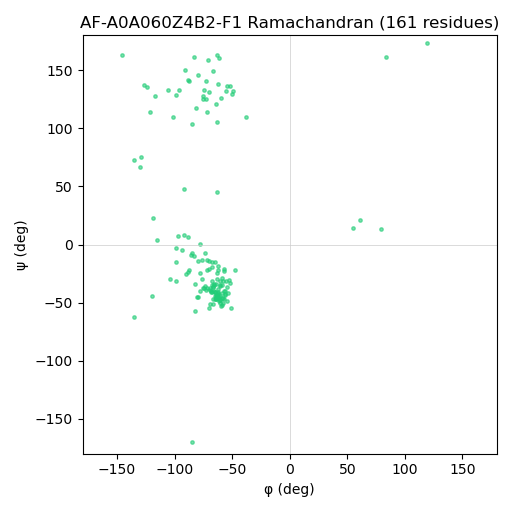703 N N . GLY A 1 86 ? 5.621 17.386 3.003 1.00 90.88 86 GLY A N 1
ATOM 704 C CA . GLY A 1 86 ? 5.450 18.763 2.537 1.00 90.88 86 GLY A CA 1
ATOM 705 C C . GLY A 1 86 ? 6.184 19.031 1.217 1.00 90.88 86 GLY A C 1
ATOM 706 O O . GLY A 1 86 ? 7.088 18.291 0.825 1.00 90.88 86 GLY A O 1
ATOM 707 N N . GLU A 1 87 ? 5.805 20.102 0.517 1.00 85.75 87 GLU A N 1
ATOM 708 C CA . GLU A 1 87 ? 6.283 20.398 -0.846 1.00 85.75 87 GLU A CA 1
ATOM 709 C C . GLU A 1 87 ? 7.797 20.674 -0.914 1.00 85.75 87 GLU A C 1
ATOM 711 O O . GLU A 1 87 ? 8.499 20.124 -1.771 1.00 85.75 87 GLU A O 1
ATOM 716 N N . THR A 1 88 ? 8.323 21.480 0.018 1.00 85.88 88 THR A N 1
ATOM 717 C CA . THR A 1 88 ? 9.745 21.862 0.036 1.00 85.88 88 THR A CA 1
ATOM 718 C C . THR A 1 88 ? 10.665 20.669 0.321 1.00 85.88 88 THR A C 1
ATOM 720 O O . THR A 1 88 ? 11.581 20.440 -0.472 1.00 85.88 88 THR A O 1
ATOM 723 N N . PRO A 1 89 ? 10.448 19.859 1.382 1.00 86.44 89 PRO A N 1
ATOM 724 C CA . PRO A 1 89 ? 11.290 18.689 1.632 1.00 86.44 89 PRO A CA 1
ATOM 725 C C . PRO A 1 89 ? 11.150 17.623 0.545 1.00 86.44 89 PRO A C 1
ATOM 727 O O . PRO A 1 89 ? 12.141 16.998 0.180 1.00 86.44 89 PRO A O 1
ATOM 730 N N . THR A 1 90 ? 9.952 17.453 -0.019 1.00 87.06 90 THR A N 1
ATOM 731 C CA . THR A 1 90 ? 9.709 16.531 -1.139 1.00 87.06 90 THR A CA 1
ATOM 732 C C . THR A 1 90 ? 10.584 16.860 -2.338 1.00 87.06 90 THR A C 1
ATOM 734 O O . THR A 1 90 ? 11.285 15.984 -2.833 1.00 87.06 90 THR A O 1
ATOM 737 N N . SER A 1 91 ? 10.610 18.122 -2.766 1.00 84.56 91 SER A N 1
ATOM 738 C CA . SER A 1 91 ? 11.398 18.537 -3.934 1.00 84.56 91 SER A CA 1
ATOM 739 C C . SER A 1 91 ? 12.906 18.341 -3.732 1.00 84.56 91 SER A C 1
ATOM 741 O O . SER A 1 91 ? 13.635 18.099 -4.693 1.00 84.56 91 SER A O 1
ATOM 743 N N . LEU A 1 92 ? 13.376 18.430 -2.483 1.00 90.12 92 LEU A N 1
ATOM 744 C CA . LEU A 1 92 ? 14.781 18.237 -2.125 1.00 90.12 92 LEU A CA 1
ATOM 745 C C . LEU A 1 92 ? 15.163 16.752 -2.014 1.00 90.12 92 LEU A C 1
ATOM 747 O O . LEU A 1 92 ? 16.221 16.355 -2.494 1.00 90.12 92 LEU A O 1
ATOM 751 N N . LEU A 1 93 ? 14.324 15.945 -1.358 1.00 89.19 93 LEU A N 1
ATOM 752 C CA . LEU A 1 93 ? 14.607 14.539 -1.045 1.00 89.19 93 LEU A CA 1
ATOM 753 C C . LEU A 1 93 ? 14.197 13.578 -2.168 1.00 89.19 93 LEU A C 1
ATOM 755 O O . LEU A 1 93 ? 14.707 12.463 -2.235 1.00 89.19 93 LEU A O 1
ATOM 759 N N . MET A 1 94 ? 13.275 13.995 -3.035 1.00 88.88 94 MET A N 1
ATOM 760 C CA . MET A 1 94 ? 12.704 13.186 -4.112 1.00 88.88 94 MET A CA 1
ATOM 761 C C . MET A 1 94 ? 12.775 13.957 -5.442 1.00 88.88 94 MET A C 1
ATOM 763 O O . MET A 1 94 ? 11.744 14.362 -5.983 1.00 88.88 94 MET A O 1
ATOM 767 N N . PRO A 1 95 ? 13.988 14.208 -5.977 1.00 88.75 95 PRO A N 1
ATOM 768 C CA . PRO A 1 95 ? 14.141 14.852 -7.278 1.00 88.75 95 PRO A CA 1
ATOM 769 C C . PRO A 1 95 ? 13.533 13.989 -8.401 1.00 88.75 95 PRO A C 1
ATOM 771 O O . PRO A 1 95 ? 13.348 12.783 -8.213 1.00 88.75 95 PRO A O 1
ATOM 774 N N . PRO A 1 96 ? 13.269 14.568 -9.593 1.00 90.94 96 PRO A N 1
ATOM 775 C CA . PRO A 1 96 ? 12.747 13.817 -10.731 1.00 90.94 96 PRO A CA 1
ATOM 776 C C . PRO A 1 96 ? 13.557 12.548 -10.996 1.00 90.94 96 PRO A C 1
ATOM 778 O O . PRO A 1 96 ? 14.791 12.584 -11.037 1.00 90.94 96 PRO A O 1
ATOM 781 N N . TYR A 1 97 ? 12.851 11.432 -11.168 1.00 93.94 97 TYR A N 1
ATOM 782 C CA . TYR A 1 97 ? 13.463 10.125 -11.367 1.00 93.94 97 TYR A CA 1
ATOM 783 C C . TYR A 1 97 ? 14.355 10.123 -12.615 1.00 93.94 97 TYR A C 1
ATOM 785 O O . TYR A 1 97 ? 13.915 10.486 -13.705 1.00 93.94 97 TYR A O 1
ATOM 793 N N . LYS A 1 98 ? 15.618 9.713 -12.454 1.00 94.81 98 LYS A N 1
ATOM 794 C CA . LYS A 1 98 ? 16.634 9.737 -13.523 1.00 94.81 98 LYS A CA 1
ATOM 795 C C . LYS A 1 98 ? 16.845 8.386 -14.209 1.00 94.81 98 LYS A C 1
ATOM 797 O O . LYS A 1 98 ? 17.623 8.311 -15.154 1.00 94.81 98 LYS A O 1
ATOM 802 N N . GLY A 1 99 ? 16.164 7.338 -13.749 1.00 95.50 99 GLY A N 1
ATOM 803 C CA . GLY A 1 99 ? 16.355 5.967 -14.212 1.00 95.50 99 GLY A CA 1
ATOM 804 C C . GLY A 1 99 ? 16.802 5.028 -13.095 1.00 95.50 99 GLY A C 1
ATOM 805 O O . GLY A 1 99 ? 17.036 5.444 -11.960 1.00 95.50 99 GLY A O 1
ATOM 806 N N . TYR A 1 100 ? 16.860 3.739 -13.424 1.00 96.69 100 TYR A N 1
ATOM 807 C CA . TYR A 1 100 ? 17.294 2.697 -12.501 1.00 96.69 100 TYR A CA 1
ATOM 808 C C . TYR A 1 100 ? 18.811 2.746 -12.324 1.00 96.69 100 TYR A C 1
ATOM 810 O O . TYR A 1 100 ? 19.545 2.807 -13.308 1.00 96.69 100 TYR A O 1
ATOM 818 N N . ASP A 1 101 ? 19.252 2.686 -11.073 1.00 96.69 101 ASP A N 1
ATOM 819 C CA . ASP A 1 101 ? 20.654 2.595 -10.694 1.00 96.69 101 ASP A CA 1
ATOM 820 C C . ASP A 1 101 ? 20.844 1.309 -9.869 1.00 96.69 101 ASP A C 1
ATOM 822 O O . ASP A 1 101 ? 20.247 1.194 -8.792 1.00 96.69 101 ASP A O 1
ATOM 826 N N . PRO A 1 102 ? 21.602 0.318 -10.376 1.00 96.81 102 PRO A N 1
ATOM 827 C CA . PRO A 1 102 ? 21.812 -0.949 -9.682 1.00 96.81 102 PRO A CA 1
ATOM 828 C C . PRO A 1 102 ? 22.693 -0.831 -8.432 1.00 96.81 102 PRO A C 1
ATOM 830 O O . PRO A 1 102 ? 22.694 -1.761 -7.628 1.00 96.81 102 PRO A O 1
ATOM 833 N N . GLU A 1 103 ? 23.409 0.283 -8.247 1.00 97.81 103 GLU A N 1
ATOM 834 C CA . GLU A 1 103 ? 24.307 0.492 -7.104 1.00 97.81 103 GLU A CA 1
ATOM 835 C C . GLU A 1 103 ? 23.579 1.048 -5.866 1.00 97.81 103 GLU A C 1
ATOM 837 O O . GLU A 1 103 ? 24.149 1.115 -4.776 1.00 97.81 103 GLU A O 1
ATOM 842 N N . ILE A 1 104 ? 22.309 1.450 -6.006 1.00 95.75 104 ILE A N 1
ATOM 843 C CA . ILE A 1 104 ? 21.489 1.920 -4.885 1.00 95.75 104 ILE A CA 1
ATOM 844 C C . ILE A 1 104 ? 21.048 0.727 -4.036 1.00 95.75 104 ILE A C 1
ATOM 846 O O . ILE A 1 104 ? 20.388 -0.180 -4.535 1.00 95.75 104 ILE A O 1
ATOM 850 N N . ASP A 1 105 ? 21.328 0.772 -2.731 1.00 96.56 105 ASP A N 1
ATOM 851 C CA . ASP A 1 105 ? 20.788 -0.181 -1.758 1.00 96.56 105 ASP A CA 1
ATOM 852 C C . ASP A 1 105 ? 19.281 0.072 -1.527 1.00 96.56 105 ASP A C 1
ATOM 854 O O . ASP A 1 105 ? 18.913 1.119 -0.984 1.00 96.56 105 ASP A O 1
ATOM 858 N N . PRO A 1 106 ? 18.386 -0.861 -1.909 1.00 95.75 106 PRO A N 1
ATOM 859 C CA . PRO A 1 106 ? 16.947 -0.714 -1.720 1.00 95.75 106 PRO A CA 1
ATOM 860 C C . PRO A 1 106 ? 16.468 -1.230 -0.350 1.00 95.75 106 PRO A C 1
ATOM 862 O O . PRO A 1 106 ? 15.257 -1.346 -0.129 1.00 95.75 106 PRO A O 1
ATOM 865 N N . SER A 1 107 ? 17.377 -1.624 0.548 1.00 97.50 107 SER A N 1
ATOM 866 C CA . SER A 1 107 ? 17.021 -2.197 1.844 1.00 97.50 107 SER A CA 1
ATOM 867 C C . SER A 1 107 ? 16.330 -1.185 2.767 1.00 97.50 107 SER A C 1
ATOM 869 O O . SER A 1 107 ? 16.555 0.026 2.727 1.00 97.50 107 SER A O 1
ATOM 871 N N . ILE A 1 108 ? 15.442 -1.686 3.631 1.00 95.81 108 ILE A N 1
ATOM 872 C CA . ILE A 1 108 ? 14.758 -0.849 4.618 1.00 95.81 108 ILE A CA 1
ATOM 873 C C . ILE A 1 108 ? 15.675 -0.637 5.821 1.00 95.81 108 ILE A C 1
ATOM 875 O O . ILE A 1 108 ? 15.990 -1.579 6.550 1.00 95.81 108 ILE A O 1
ATOM 879 N N . ALA A 1 109 ? 16.051 0.616 6.074 1.00 97.44 109 ALA A N 1
ATOM 880 C CA . ALA A 1 109 ? 16.851 0.973 7.239 1.00 97.44 109 ALA A CA 1
ATOM 881 C C . ALA A 1 109 ? 16.112 0.655 8.554 1.00 97.44 109 ALA A C 1
ATOM 883 O O . ALA A 1 109 ? 14.936 0.987 8.718 1.00 97.44 109 ALA A O 1
ATOM 884 N N . ASN A 1 110 ? 16.822 0.104 9.546 1.00 97.25 110 ASN A N 1
ATOM 885 C CA . ASN A 1 110 ? 16.232 -0.264 10.842 1.00 97.25 110 ASN A CA 1
ATOM 886 C C . ASN A 1 110 ? 15.543 0.927 11.537 1.00 97.25 110 ASN A C 1
ATOM 888 O O . ASN A 1 110 ? 14.445 0.799 12.072 1.00 97.25 110 ASN A O 1
ATOM 892 N N . VAL A 1 111 ? 16.143 2.122 11.466 1.00 97.56 111 VAL A N 1
ATOM 893 C CA . VAL A 1 111 ? 15.547 3.351 12.019 1.00 97.56 111 VAL A CA 1
ATOM 894 C C . VAL A 1 111 ? 14.185 3.670 11.396 1.00 97.56 111 VAL A C 1
ATOM 896 O O . VAL A 1 111 ? 13.279 4.126 12.098 1.00 97.56 111 VAL A O 1
ATOM 899 N N . PHE A 1 112 ? 14.010 3.375 10.105 1.00 95.56 112 PHE A N 1
ATOM 900 C CA . PHE A 1 112 ? 12.751 3.584 9.404 1.00 95.56 112 PHE A CA 1
ATOM 901 C C . PHE A 1 112 ? 11.676 2.615 9.907 1.00 95.56 112 PHE A C 1
ATOM 903 O O . PHE A 1 112 ? 10.601 3.060 10.310 1.00 95.56 112 PHE A O 1
ATOM 910 N N . SER A 1 113 ? 11.980 1.312 9.957 1.00 92.19 113 SER A N 1
ATOM 911 C CA . SER A 1 113 ? 11.023 0.278 10.376 1.00 92.19 113 SER A CA 1
ATOM 912 C C . SER A 1 113 ? 10.706 0.294 11.875 1.00 92.19 113 SER A C 1
ATOM 914 O O . SER A 1 113 ? 9.568 0.040 12.277 1.00 92.19 113 SER A O 1
ATOM 916 N N . ALA A 1 114 ? 11.702 0.567 12.720 1.00 92.25 114 ALA A N 1
ATOM 917 C CA . ALA A 1 114 ? 11.556 0.483 14.170 1.00 92.25 114 ALA A CA 1
ATOM 918 C C . ALA A 1 114 ? 10.914 1.738 14.774 1.00 92.25 114 ALA A C 1
ATOM 920 O O . ALA A 1 114 ? 10.169 1.619 15.747 1.00 92.25 114 ALA A O 1
ATOM 921 N N . ALA A 1 115 ? 11.176 2.920 14.204 1.00 94.31 115 ALA A N 1
ATOM 922 C CA . ALA A 1 115 ? 10.795 4.190 14.817 1.00 94.31 115 ALA A CA 1
ATOM 923 C C . ALA A 1 115 ? 10.164 5.185 13.834 1.00 94.31 115 ALA A C 1
ATOM 925 O O . ALA A 1 115 ? 9.005 5.550 14.016 1.00 94.31 115 ALA A O 1
ATOM 926 N N . ALA A 1 116 ? 10.886 5.627 12.800 1.00 94.12 116 ALA A N 1
ATOM 927 C CA . ALA A 1 116 ? 10.502 6.826 12.050 1.00 94.12 116 ALA A CA 1
ATOM 928 C C . ALA A 1 116 ? 9.150 6.684 11.330 1.00 94.12 116 ALA A C 1
ATOM 930 O O . ALA A 1 116 ? 8.301 7.569 11.435 1.00 94.12 116 ALA A O 1
ATOM 931 N N . PHE A 1 117 ? 8.891 5.551 10.666 1.00 94.62 117 PHE A N 1
ATOM 932 C CA . PHE A 1 117 ? 7.628 5.356 9.944 1.00 94.62 117 PHE A CA 1
ATOM 933 C C . PHE A 1 117 ? 6.423 5.118 10.871 1.00 94.62 117 PHE A C 1
ATOM 935 O O . PHE A 1 117 ? 5.277 5.155 10.428 1.00 94.62 117 PHE A O 1
ATOM 942 N N . ARG A 1 118 ? 6.653 4.959 12.184 1.00 93.69 118 ARG A N 1
ATOM 943 C CA . ARG A 1 118 ? 5.585 4.899 13.193 1.00 93.69 118 ARG A CA 1
ATOM 944 C C . ARG A 1 118 ? 5.009 6.270 13.545 1.00 93.69 118 ARG A C 1
ATOM 946 O O . ARG A 1 118 ? 4.086 6.325 14.354 1.00 93.69 118 ARG A O 1
ATOM 953 N N . PHE A 1 119 ? 5.483 7.361 12.928 1.00 93.25 119 PHE A N 1
ATOM 954 C CA . PHE A 1 119 ? 4.849 8.680 13.065 1.00 93.25 119 PHE A CA 1
ATOM 955 C C . PHE A 1 119 ? 3.343 8.611 12.764 1.00 93.25 119 PHE A C 1
ATOM 957 O O . PHE A 1 119 ? 2.559 9.294 13.411 1.00 93.25 119 PHE A O 1
ATOM 964 N N . ALA A 1 120 ? 2.927 7.727 11.849 1.00 90.12 120 ALA A N 1
ATOM 965 C CA . ALA A 1 120 ? 1.528 7.519 11.497 1.00 90.12 120 ALA A CA 1
ATOM 966 C C . ALA A 1 120 ? 0.644 7.130 12.698 1.00 90.12 120 ALA A C 1
ATOM 968 O O . ALA A 1 120 ? -0.557 7.358 12.664 1.00 90.12 120 ALA A O 1
ATOM 969 N N . HIS A 1 121 ? 1.199 6.615 13.801 1.00 93.25 121 HIS A N 1
ATOM 970 C CA . HIS A 1 121 ? 0.405 6.352 15.005 1.00 93.25 121 HIS A CA 1
ATOM 971 C C . HIS A 1 121 ? -0.191 7.627 15.621 1.00 93.25 121 HIS A C 1
ATOM 973 O O . HIS A 1 121 ? -1.230 7.547 16.270 1.00 93.25 121 HIS A O 1
ATOM 979 N N . VAL A 1 122 ? 0.405 8.805 15.392 1.00 93.69 122 VAL A N 1
ATOM 980 C CA . VAL A 1 122 ? -0.152 10.078 15.886 1.00 93.69 122 VAL A CA 1
ATOM 981 C C . VAL A 1 122 ? -1.348 10.570 15.066 1.00 93.69 122 VAL A C 1
ATOM 983 O O . VAL A 1 122 ? -2.057 11.468 15.507 1.00 93.69 122 VAL A O 1
ATOM 986 N N . THR A 1 123 ? -1.589 9.997 13.881 1.00 91.12 123 THR A N 1
ATOM 987 C CA . THR A 1 123 ? -2.717 10.369 13.009 1.00 91.12 123 THR A CA 1
ATOM 988 C C . THR A 1 123 ? -3.948 9.487 13.233 1.00 91.12 123 THR A C 1
ATOM 990 O O . THR A 1 123 ? -5.011 9.742 12.661 1.00 91.12 123 THR A O 1
ATOM 993 N N . VAL A 1 124 ? -3.828 8.459 14.078 1.00 92.00 124 VAL A N 1
ATOM 994 C CA . VAL A 1 124 ? -4.895 7.500 14.362 1.00 92.00 124 VAL A CA 1
ATOM 995 C C . VAL A 1 124 ? -5.976 8.144 15.227 1.00 92.00 124 VAL A C 1
ATOM 997 O O . VAL A 1 124 ? -5.719 8.642 16.321 1.00 92.00 124 VAL A O 1
ATOM 1000 N N . GLN A 1 125 ? -7.216 8.089 14.746 1.00 93.56 125 GLN A N 1
ATOM 1001 C CA . GLN A 1 125 ? -8.380 8.581 15.478 1.00 93.56 125 GLN A CA 1
ATOM 1002 C C . GLN A 1 125 ? -8.846 7.564 16.533 1.00 93.56 125 GLN A C 1
ATOM 1004 O O . GLN A 1 125 ? -8.809 6.356 16.284 1.00 93.56 125 GLN A O 1
ATOM 1009 N N . PRO A 1 126 ? -9.361 8.018 17.692 1.00 94.06 126 PRO A N 1
ATOM 1010 C CA 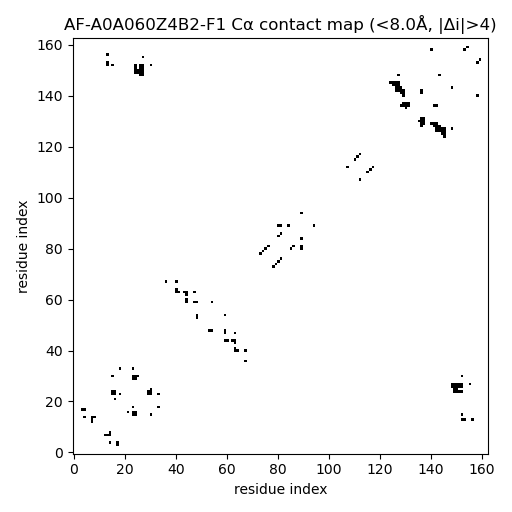. PRO A 1 126 ? -9.852 7.124 18.743 1.00 94.06 126 PRO A CA 1
ATOM 1011 C C . PRO A 1 126 ? -11.171 6.432 18.372 1.00 94.06 126 PRO A C 1
ATOM 1013 O O . PRO A 1 126 ? -11.576 5.487 19.049 1.00 94.06 126 PRO A O 1
ATOM 1016 N N . MET A 1 127 ? -11.839 6.898 17.312 1.00 93.62 127 MET A N 1
ATOM 1017 C CA . MET A 1 127 ? -13.127 6.404 16.842 1.00 93.62 127 MET A CA 1
ATOM 1018 C C . MET A 1 127 ? -13.048 6.025 15.361 1.00 93.62 127 MET A C 1
ATOM 1020 O O . MET A 1 127 ? -12.510 6.769 14.543 1.00 93.62 127 MET A O 1
ATOM 1024 N N . VAL A 1 128 ? -13.646 4.892 15.012 1.00 91.69 128 VAL A N 1
ATOM 1025 C CA . VAL A 1 128 ? -13.833 4.413 13.643 1.00 91.69 128 VAL A CA 1
ATOM 1026 C C . VAL A 1 128 ? -15.270 4.707 13.232 1.00 91.69 128 VAL A C 1
ATOM 1028 O O . VAL A 1 128 ? -16.213 4.096 13.739 1.00 91.69 128 VAL A O 1
ATOM 1031 N N . ALA A 1 129 ? -15.441 5.661 12.321 1.00 90.31 129 ALA A N 1
ATOM 1032 C CA . ALA A 1 129 ? -16.739 5.994 11.748 1.00 90.31 129 ALA A CA 1
ATOM 1033 C C . ALA A 1 129 ? -17.030 5.123 10.520 1.00 90.31 129 ALA A C 1
ATOM 1035 O O . ALA A 1 129 ? -16.149 4.871 9.698 1.00 90.31 129 ALA A O 1
ATOM 1036 N N . ARG A 1 130 ? -18.288 4.697 10.384 1.00 87.81 130 ARG A N 1
ATOM 1037 C CA . ARG A 1 130 ? -18.821 4.062 9.177 1.00 87.81 130 ARG A CA 1
ATOM 1038 C C . ARG A 1 130 ? -19.920 4.950 8.628 1.00 87.81 130 ARG A C 1
ATOM 1040 O O . ARG A 1 130 ? -20.807 5.367 9.371 1.00 87.81 130 ARG A O 1
ATOM 1047 N N . LEU A 1 131 ? -19.816 5.271 7.348 1.00 87.75 131 LEU A N 1
ATOM 1048 C CA . LEU A 1 131 ? -20.752 6.155 6.673 1.00 87.75 131 LEU A CA 1
ATOM 1049 C C . LEU A 1 131 ? -21.650 5.317 5.771 1.00 87.75 131 LEU A C 1
ATOM 1051 O O . LEU A 1 131 ? -21.160 4.453 5.045 1.00 87.75 131 LEU A O 1
ATOM 1055 N N . GLY A 1 132 ? -22.953 5.566 5.854 1.00 84.62 132 GLY A N 1
ATOM 1056 C CA . GLY A 1 132 ? -23.939 4.978 4.957 1.00 84.62 132 GLY A CA 1
ATOM 1057 C C . GLY A 1 132 ? -24.083 5.781 3.658 1.00 84.62 132 GLY A C 1
ATOM 1058 O O . GLY A 1 132 ? -23.306 6.711 3.398 1.00 84.62 132 GLY A O 1
ATOM 1059 N N . PRO A 1 133 ? -25.106 5.461 2.846 1.00 83.94 133 PRO A N 1
ATOM 1060 C CA . PRO A 1 133 ? -25.442 6.232 1.653 1.00 83.94 133 PRO A CA 1
ATOM 1061 C C . PRO A 1 133 ? -25.585 7.730 1.964 1.00 83.94 133 PRO A C 1
ATOM 1063 O O . PRO A 1 133 ? -26.177 8.108 2.971 1.00 83.94 133 PRO A O 1
ATOM 1066 N N . GLY A 1 134 ? -25.021 8.592 1.111 1.00 87.25 134 GLY A N 1
ATOM 1067 C CA . GLY A 1 134 ? -25.035 10.047 1.319 1.00 87.25 134 GLY A CA 1
ATOM 1068 C C . GLY A 1 134 ? -24.006 10.573 2.328 1.00 87.25 134 GLY A C 1
ATOM 1069 O O . GLY A 1 134 ? -24.108 11.724 2.740 1.00 87.25 134 GLY A O 1
ATOM 1070 N N . TYR A 1 135 ? -23.015 9.760 2.721 1.00 88.12 135 TYR A N 1
ATOM 1071 C CA . TYR A 1 135 ? -21.953 10.125 3.674 1.00 88.12 135 TYR A CA 1
ATOM 1072 C C . TYR A 1 135 ? -22.459 10.506 5.076 1.00 88.12 135 TYR A C 1
ATOM 1074 O O . TYR A 1 135 ? -21.754 11.159 5.846 1.00 88.12 135 TYR A O 1
ATOM 1082 N N . SER A 1 136 ? -23.666 10.072 5.441 1.00 87.12 136 SER A N 1
ATOM 1083 C CA . SER A 1 136 ? -24.226 10.268 6.778 1.00 87.12 136 SER A CA 1
ATOM 1084 C C . SER A 1 136 ? -23.889 9.107 7.712 1.00 87.12 136 SER A C 1
ATOM 1086 O O . SER A 1 136 ? -23.782 7.955 7.284 1.00 87.12 136 SER A O 1
ATOM 1088 N N . LEU A 1 137 ? -23.780 9.395 9.010 1.00 83.69 137 LEU A N 1
ATOM 1089 C CA . LEU A 1 137 ? -23.672 8.363 10.040 1.00 83.69 137 LEU A CA 1
ATOM 1090 C C . LEU A 1 137 ? -24.959 7.533 10.074 1.00 83.69 137 LEU A C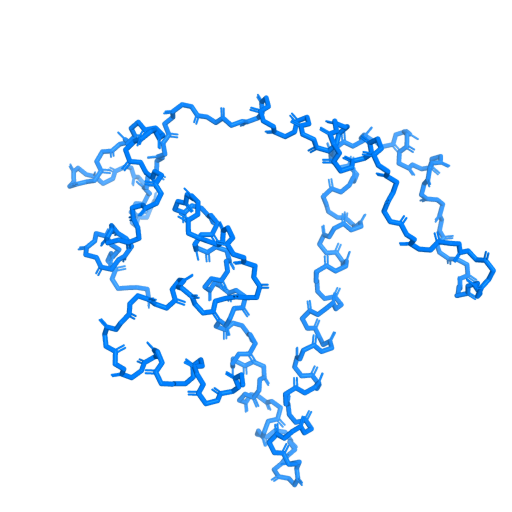 1
ATOM 1092 O O . LEU A 1 137 ? -26.045 8.069 10.297 1.00 83.69 137 LEU A O 1
ATOM 1096 N N . ALA A 1 138 ? -24.833 6.226 9.855 1.00 71.62 138 ALA A N 1
ATOM 1097 C CA . ALA A 1 138 ? -25.963 5.313 9.922 1.00 71.62 138 ALA A CA 1
ATOM 1098 C C . ALA A 1 138 ? -26.351 5.068 11.395 1.00 71.62 138 ALA A C 1
ATOM 1100 O O . ALA A 1 138 ? -25.488 4.669 12.183 1.00 71.62 138 ALA A O 1
ATOM 1101 N N . PRO A 1 139 ? -27.629 5.235 11.790 1.00 75.88 139 PRO A N 1
ATOM 1102 C CA . PRO A 1 139 ? -28.062 4.984 13.166 1.00 75.88 139 PRO A CA 1
ATOM 1103 C C . PRO A 1 139 ? -27.801 3.548 13.639 1.00 75.88 139 PRO A C 1
ATOM 1105 O O . PRO A 1 139 ? -27.587 3.329 14.828 1.00 75.88 139 PRO A O 1
ATOM 1108 N N . GLN A 1 140 ? -27.794 2.570 12.721 1.00 80.50 140 GLN A N 1
ATOM 1109 C CA . GLN A 1 140 ? -27.556 1.161 13.060 1.00 80.50 140 GLN A CA 1
ATOM 1110 C C . GLN A 1 140 ? -26.087 0.884 13.433 1.00 80.50 140 GLN A C 1
ATOM 1112 O O . GLN A 1 140 ? -25.788 -0.095 14.119 1.00 80.50 140 GLN A O 1
ATOM 1117 N N . HIS A 1 141 ? -25.161 1.747 13.000 1.00 83.19 141 HIS A N 1
ATOM 1118 C CA . HIS A 1 141 ? -23.720 1.555 13.135 1.00 83.19 141 HIS A CA 1
ATOM 1119 C C . HIS A 1 141 ? -23.034 2.842 13.620 1.00 83.19 141 HIS A C 1
ATOM 1121 O O . HIS A 1 141 ? -22.324 3.493 12.848 1.00 83.19 141 HIS A O 1
ATOM 1127 N N . PRO A 1 142 ? -23.209 3.212 14.905 1.00 86.44 142 PRO A N 1
ATOM 1128 C CA . PRO A 1 142 ? -22.569 4.396 15.466 1.00 86.44 142 PRO A CA 1
ATOM 1129 C C . PRO A 1 142 ? -21.033 4.288 15.421 1.00 86.44 142 PRO A C 1
ATOM 1131 O O . PRO A 1 142 ? -20.495 3.175 15.329 1.00 86.44 142 PRO A O 1
ATOM 1134 N N . PRO A 1 143 ? -20.311 5.425 15.513 1.00 90.69 143 PRO A N 1
ATOM 1135 C CA . PRO A 1 143 ? -18.857 5.426 15.609 1.00 90.69 143 PRO A CA 1
ATOM 1136 C C . PRO A 1 143 ? -18.362 4.467 16.696 1.00 90.69 143 PRO A C 1
ATOM 1138 O O . PRO A 1 143 ? -18.821 4.504 17.838 1.00 90.69 143 PRO A O 1
ATOM 1141 N N . LEU A 1 144 ? -17.415 3.607 16.331 1.00 91.88 144 LEU A N 1
ATOM 1142 C CA . LEU A 1 144 ? -16.875 2.574 17.208 1.00 91.88 144 LEU A CA 1
ATOM 1143 C C . LEU A 1 144 ? -15.582 3.061 17.863 1.00 91.88 144 LEU A C 1
ATOM 1145 O O . LEU A 1 144 ? -14.699 3.518 17.141 1.00 91.88 144 LEU A O 1
ATOM 1149 N N . PRO A 1 145 ? -15.392 2.904 19.182 1.00 94.69 145 PRO A N 1
ATOM 1150 C CA . PRO A 1 145 ? -14.073 3.065 19.781 1.00 94.69 145 PRO A CA 1
ATOM 1151 C C . PRO A 1 145 ? -13.047 2.158 19.093 1.00 94.69 145 PRO A C 1
ATOM 1153 O O . PRO A 1 145 ? -13.325 0.981 18.850 1.00 94.69 145 PRO A O 1
ATOM 1156 N N . LEU A 1 146 ? -11.855 2.681 18.798 1.00 92.88 146 LEU A N 1
ATOM 1157 C CA . LEU A 1 146 ? -10.834 1.975 18.015 1.00 92.88 146 LEU A CA 1
ATOM 1158 C C . LEU A 1 146 ? -10.514 0.588 18.586 1.00 92.88 146 LEU A C 1
ATOM 1160 O O . LEU A 1 146 ? -10.440 -0.379 17.833 1.00 92.88 146 LEU A O 1
ATOM 1164 N N . HIS A 1 147 ? -10.409 0.466 19.911 1.00 93.19 147 HIS A N 1
ATOM 1165 C CA . HIS A 1 147 ? -10.109 -0.799 20.587 1.00 93.19 147 HIS A CA 1
ATOM 1166 C C . HIS A 1 147 ? -11.181 -1.888 20.377 1.00 93.19 147 HIS A C 1
ATOM 1168 O O . HIS A 1 147 ? -10.863 -3.068 20.461 1.00 93.19 147 HIS A O 1
ATOM 1174 N N . HIS A 1 148 ? -12.423 -1.526 20.032 1.00 92.06 148 HIS A N 1
ATOM 1175 C CA . HIS A 1 148 ? -13.484 -2.474 19.651 1.00 92.06 148 HIS A CA 1
ATOM 1176 C C . HIS A 1 148 ? -13.460 -2.869 18.165 1.00 92.06 148 HIS A C 1
ATOM 1178 O O . HIS A 1 148 ? -14.239 -3.729 17.737 1.00 92.06 148 HIS A O 1
ATOM 1184 N N . SER A 1 149 ? -12.606 -2.221 17.371 1.00 89.81 149 SER A N 1
ATOM 1185 C CA . SER A 1 149 ? -12.417 -2.490 15.943 1.00 89.81 149 SER A CA 1
ATOM 1186 C C . SER A 1 149 ? -11.198 -3.377 15.659 1.00 89.81 149 SER A C 1
ATOM 1188 O O . SER A 1 149 ? -11.079 -3.914 14.555 1.00 89.81 149 SER A O 1
ATOM 1190 N N . LEU A 1 150 ? -10.306 -3.542 16.644 1.00 92.56 150 LEU A N 1
ATOM 1191 C CA . LEU A 1 150 ? -9.074 -4.307 16.492 1.00 92.56 150 LEU A CA 1
ATOM 1192 C C . LEU A 1 150 ? -9.370 -5.800 16.359 1.00 92.56 150 LEU A C 1
ATOM 1194 O O . LEU A 1 150 ? -10.136 -6.351 17.150 1.00 92.56 150 LEU A O 1
ATOM 1198 N N . PHE A 1 151 ? -8.780 -6.448 15.353 1.00 91.25 151 PHE A N 1
ATOM 1199 C CA . PHE A 1 151 ? -8.971 -7.878 15.055 1.00 91.25 151 PHE A CA 1
ATOM 1200 C C . PHE A 1 151 ? -10.431 -8.318 14.862 1.00 91.25 151 PHE A C 1
ATOM 1202 O O . PHE A 1 151 ? -10.731 -9.513 14.811 1.00 91.25 151 PHE A O 1
ATOM 1209 N N . ALA A 1 152 ? -11.346 -7.363 14.692 1.00 91.12 152 ALA A N 1
ATOM 1210 C CA . ALA A 1 152 ? -12.784 -7.580 14.653 1.00 91.12 152 ALA A CA 1
ATOM 1211 C C . ALA A 1 152 ? -13.295 -7.813 13.221 1.00 91.12 152 ALA A C 1
ATOM 1213 O O . ALA A 1 152 ? -14.286 -7.213 12.804 1.00 91.12 152 ALA A O 1
ATOM 1214 N N . SER A 1 153 ? -12.640 -8.696 12.458 1.00 88.69 153 SER A N 1
ATOM 1215 C CA . SER A 1 153 ? -13.034 -9.037 11.076 1.00 88.69 153 SER A CA 1
ATOM 1216 C C . SER A 1 153 ? -14.496 -9.450 10.926 1.00 88.69 153 SER A C 1
ATOM 1218 O O . SER A 1 153 ? -15.105 -9.192 9.888 1.00 88.69 153 SER A O 1
ATOM 1220 N N . TRP A 1 154 ? -15.082 -10.054 11.962 1.00 88.31 154 TRP A N 1
ATOM 1221 C CA . TRP A 1 154 ? -16.499 -10.414 11.990 1.00 88.31 154 TRP A CA 1
ATOM 1222 C C . TRP A 1 154 ? -17.417 -9.214 11.716 1.00 88.31 154 TRP A C 1
ATOM 1224 O O . TRP A 1 154 ? -18.448 -9.387 11.073 1.00 88.31 154 TRP A O 1
ATOM 1234 N N . ARG A 1 155 ? -17.021 -7.993 12.107 1.00 89.12 155 ARG A N 1
ATOM 1235 C CA . ARG A 1 155 ? -17.783 -6.767 11.827 1.00 89.12 155 ARG A CA 1
ATOM 1236 C C . ARG A 1 155 ? -17.840 -6.456 10.339 1.00 89.12 155 ARG A C 1
ATOM 1238 O O . ARG A 1 155 ? -18.851 -5.966 9.870 1.00 89.12 155 ARG A O 1
ATOM 1245 N N . VAL A 1 156 ? -16.797 -6.766 9.572 1.00 87.31 156 VAL A N 1
ATOM 1246 C CA . VAL A 1 156 ? -16.827 -6.577 8.111 1.00 87.31 156 VAL A CA 1
ATOM 1247 C C . VAL A 1 156 ? -17.783 -7.573 7.459 1.00 87.31 156 VAL A C 1
ATOM 1249 O O . VAL A 1 156 ? -18.489 -7.222 6.524 1.00 87.31 156 VAL A O 1
ATOM 1252 N N . VAL A 1 157 ? -17.834 -8.804 7.975 1.00 86.38 157 VAL A N 1
ATOM 1253 C CA . VAL A 1 157 ? -18.692 -9.871 7.438 1.00 86.38 157 VAL A CA 1
ATOM 1254 C C . VAL A 1 157 ? -20.165 -9.679 7.816 1.00 86.38 157 VAL A C 1
ATOM 1256 O O . VAL A 1 157 ? -21.038 -10.004 7.019 1.00 86.38 157 VAL A O 1
ATOM 1259 N N . GLN A 1 158 ? -20.444 -9.199 9.030 1.00 86.56 158 GLN A N 1
ATOM 1260 C CA . GLN A 1 158 ? -21.802 -9.129 9.588 1.00 86.56 158 GLN A CA 1
ATOM 1261 C C . GLN A 1 158 ? -22.401 -7.719 9.584 1.00 86.56 158 GLN A C 1
ATOM 1263 O O . GLN A 1 158 ? -23.615 -7.580 9.505 1.00 86.56 158 GLN A O 1
ATOM 1268 N N . GLU A 1 159 ? -21.566 -6.685 9.694 1.00 85.44 159 GLU A N 1
ATOM 1269 C CA . GLU A 1 159 ? -21.977 -5.275 9.783 1.00 85.44 159 GLU A CA 1
ATOM 1270 C C . GLU A 1 159 ? -21.508 -4.454 8.565 1.00 85.44 159 GLU A C 1
ATOM 1272 O O . GLU A 1 159 ? -21.645 -3.231 8.542 1.00 85.44 159 GLU A O 1
ATOM 1277 N N . GLY A 1 160 ? -20.886 -5.099 7.575 1.00 70.44 160 GLY A N 1
ATOM 1278 C CA . GLY A 1 160 ? -20.705 -4.529 6.249 1.00 70.44 160 GLY A CA 1
ATOM 1279 C C . GLY A 1 160 ? -21.961 -4.821 5.446 1.00 70.44 160 GLY A C 1
ATOM 1280 O O . GLY A 1 160 ? -22.155 -5.960 5.022 1.00 70.44 160 GLY A O 1
ATOM 1281 N N . GLU A 1 161 ? -22.825 -3.823 5.252 1.00 56.41 161 GLU A N 1
ATOM 1282 C CA . GLU A 1 161 ? -23.861 -3.945 4.227 1.00 56.41 161 GLU A CA 1
ATOM 1283 C C . GLU A 1 161 ? -23.162 -4.255 2.897 1.00 56.41 161 GLU A C 1
ATOM 1285 O O . GLU A 1 161 ? -22.120 -3.678 2.585 1.00 56.41 161 GLU A O 1
ATOM 1290 N N . THR A 1 162 ? -23.674 -5.255 2.182 1.00 42.47 162 THR A N 1
ATOM 1291 C CA . THR A 1 162 ? -23.106 -5.823 0.953 1.00 42.47 162 THR A CA 1
ATOM 1292 C C . THR A 1 162 ? -22.491 -4.756 0.041 1.00 42.47 162 THR A C 1
ATOM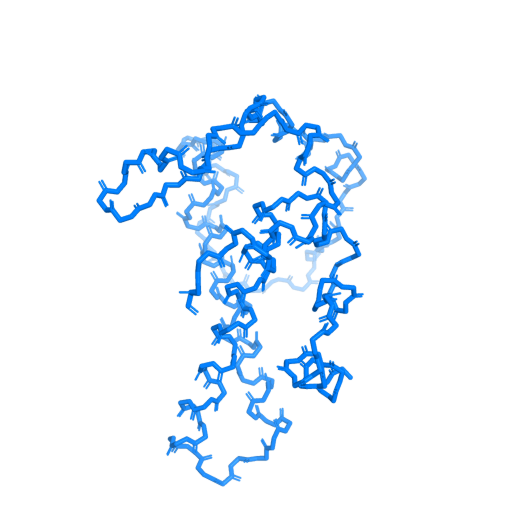 1294 O O . THR A 1 162 ? -23.225 -3.970 -0.551 1.00 42.47 162 THR A O 1
ATOM 1297 N N . PHE A 1 163 ? -21.155 -4.752 -0.063 1.00 37.00 163 PHE A N 1
ATOM 1298 C CA . PHE A 1 163 ? -20.404 -4.030 -1.097 1.00 37.00 163 PHE A CA 1
ATOM 1299 C C . PHE A 1 163 ? -20.552 -4.703 -2.455 1.00 37.00 163 PHE A C 1
ATOM 1301 O O . PHE A 1 163 ? -20.112 -5.879 -2.540 1.00 37.00 163 PHE A O 1
#

Organism: Oncorhynchus mykiss (NCBI:txid8022)

Nearest PDB structures (foldseek):
  4c1m-assembly1_D  TM=9.902E-01  e=1.802E-10  Homo sapiens
  7qzr-assembly2_D  TM=9.890E-01  e=2.286E-10  Homo sapiens
  7qzr-assembly1_B  TM=9.774E-01  e=4.399E-10  Homo sapiens
  6azp-assembly1_A  TM=9.899E-01  e=7.082E-10  Homo sapiens
  8ogi-assembly1_B  TM=9.823E-01  e=7.082E-10  Homo sapiens

Mean predicted aligned error: 7.53 Å

Solvent-accessible surface area (backbone atoms only — not comparable to full-atom values): 9868 Å² total; per-residue (Å²): 111,68,70,59,57,55,47,33,75,74,42,99,52,78,57,55,83,74,50,100,46,94,60,37,40,48,33,63,67,46,38,51,54,54,50,49,54,52,51,50,37,54,50,42,31,53,53,50,38,72,78,38,75,86,57,51,73,69,54,38,48,52,53,26,50,49,51,53,50,51,51,49,49,48,49,41,64,73,55,43,48,39,72,72,59,33,68,71,56,32,58,70,77,56,58,83,85,88,72,90,61,91,85,62,81,86,72,82,52,65,63,43,77,77,49,60,67,55,58,61,64,79,74,62,63,70,55,47,76,51,65,40,85,89,74,38,77,34,87,93,46,64,66,36,52,39,83,76,34,45,63,40,60,63,49,58,73,75,69,41,75,88,128

InterPro domains:
  IPR010255 Haem peroxidase superfamily [SSF48113] (13-160)
  IPR019791 Haem peroxidase, animal-type [PF03098] (19-159)
  IPR019791 Haem peroxidase, animal-type [PR00457] (17-35)
  IPR019791 Haem peroxidase, animal-type [PR00457] (35-55)
  IPR019791 Haem peroxidase, animal-type [PR00457] (60-86)
  IPR019791 Haem peroxidase, animal-type [PR00457] (114-124)
  IPR019791 Haem peroxidase, animal-type [PS50292] (1-163)
  IPR037120 Haem peroxidase domain superfamily, animal type [G3DSA:1.10.640.10] (12-162)

Sequence (163 aa):
LFLLVTVCLWVKLPVFCCLGDSRANEHLGMIALHTLFLREHNRLVSELHLLNPHWSPDTLYQEARKIMGAVHQILTWEHYLPRVLGETPTSLLMPPYKGYDPEIDPSIANVFSAAAFRFAHVTVQPMVARLGPGYSLAPQHPPLPLHHSLFASWRVVQEGETF

Foldseek 3Di:
DVVLQVVCVVDVDLSQPPFPDNCCLFFPVSVVVSVVLVVQLVVQLVVVCVVPVPDDSVRSNVVSVVVSVVVVVCCVLVPNVCVVQPPVVSCVVPPPDPDDDPPDDPDDDPCCVVPDVCVCVVVDDQWDADADPPRHGDPVDGIDGRVCRGSPSVCCVPVVDDD

Secondary structure (DSSP, 8-state):
-HHHHHHHHHS-S-GGGGSSSTTTTSSHHHHHHHHHHHHHHHHHHHHHHHH-TTS-HHHHHHHHHHHHHHHHHHIIIIIIHHHHH-HHHHHHHSPPP----TTS--PPPHHHHHTGGGGGGGG--SEE--B-GGGPBPTTSPPEEGGGTTT-HHHHHHSS---